Protein AF-A0A537NHF4-F1 (afdb_monomer_lite)

pLDDT: mean 75.84, std 12.23, range [39.5, 88.12]

Radius of gyration: 13.22 Å; chains: 1; bounding 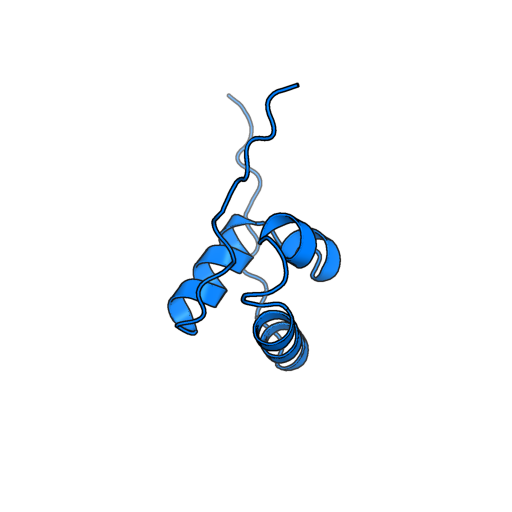box: 30×31×38 Å

Secondary structure (DSSP, 8-state):
---------PPPPHHHHHHHHHHTTTS-HHHHHHHTT--HHHHHHHHHHTT------------

Structure (mmCIF, N/CA/C/O backbone):
data_AF-A0A537NHF4-F1
#
_entry.id   AF-A0A537NHF4-F1
#
loop_
_atom_site.group_PDB
_atom_site.id
_atom_site.type_symbol
_atom_site.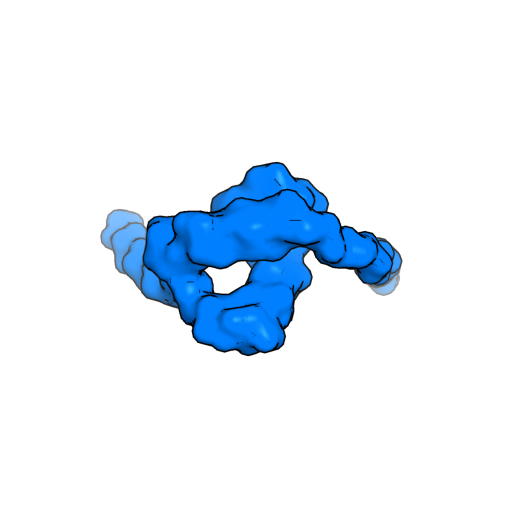label_atom_id
_atom_site.label_alt_id
_atom_site.label_comp_id
_atom_site.label_asym_id
_atom_site.label_entity_id
_atom_site.label_seq_id
_atom_site.pdbx_PDB_ins_code
_atom_site.Cartn_x
_atom_site.Cartn_y
_atom_site.Cartn_z
_atom_site.occupancy
_atom_site.B_iso_or_equiv
_atom_site.auth_seq_id
_atom_site.auth_comp_id
_atom_site.auth_asym_id
_atom_site.auth_atom_id
_atom_site.pdbx_PDB_model_num
ATOM 1 N N . MET A 1 1 ? 2.097 13.025 -28.684 1.00 39.50 1 MET A N 1
ATOM 2 C CA . MET A 1 1 ? 1.635 11.910 -27.819 1.00 39.50 1 MET A CA 1
ATOM 3 C C . MET A 1 1 ? 2.368 11.978 -26.485 1.00 39.50 1 MET A C 1
ATOM 5 O O . MET A 1 1 ? 3.586 12.080 -26.494 1.00 39.50 1 MET A O 1
ATOM 9 N N . ALA A 1 2 ? 1.663 11.981 -25.349 1.00 53.47 2 ALA A N 1
ATOM 10 C CA . ALA A 1 2 ? 2.302 12.068 -24.032 1.00 53.47 2 ALA A CA 1
ATOM 11 C C . ALA A 1 2 ? 3.165 10.822 -23.751 1.00 53.47 2 ALA A C 1
ATOM 13 O O . ALA A 1 2 ? 2.683 9.692 -23.850 1.00 53.47 2 ALA A O 1
ATOM 14 N N . ALA A 1 3 ? 4.436 11.026 -23.399 1.00 59.62 3 ALA A N 1
ATOM 15 C CA . ALA A 1 3 ? 5.364 9.945 -23.089 1.00 59.62 3 ALA A CA 1
ATOM 16 C C . ALA A 1 3 ? 4.858 9.114 -21.895 1.00 59.62 3 ALA A C 1
ATOM 18 O O . ALA A 1 3 ? 4.604 9.636 -20.805 1.00 59.62 3 ALA A O 1
ATOM 19 N N . ARG A 1 4 ? 4.718 7.796 -22.084 1.00 62.62 4 ARG A N 1
ATOM 20 C CA . ARG A 1 4 ? 4.356 6.869 -21.005 1.00 62.62 4 ARG A CA 1
ATOM 21 C C . ARG A 1 4 ? 5.519 6.789 -20.015 1.00 62.62 4 ARG A C 1
ATOM 23 O O . ARG A 1 4 ? 6.547 6.188 -20.309 1.00 62.62 4 ARG A O 1
ATOM 30 N N . ARG A 1 5 ? 5.361 7.377 -18.825 1.00 64.19 5 ARG A N 1
ATOM 31 C CA . ARG A 1 5 ? 6.317 7.202 -17.719 1.00 64.19 5 ARG A CA 1
ATOM 32 C C . ARG A 1 5 ? 6.496 5.708 -17.434 1.00 64.19 5 ARG A C 1
ATOM 34 O O . ARG A 1 5 ? 5.529 5.018 -17.113 1.00 64.19 5 ARG A O 1
ATOM 41 N N . LYS A 1 6 ? 7.734 5.219 -17.547 1.00 62.78 6 LYS A N 1
ATOM 42 C CA . LYS A 1 6 ? 8.094 3.822 -17.282 1.00 62.78 6 LYS A CA 1
ATOM 43 C C . LYS A 1 6 ? 7.798 3.506 -15.813 1.00 62.78 6 LYS A C 1
ATOM 45 O O . LYS A 1 6 ? 8.423 4.063 -14.913 1.00 62.78 6 LYS A O 1
ATOM 50 N N . ILE A 1 7 ? 6.822 2.635 -15.564 1.00 65.19 7 ILE A N 1
ATOM 51 C CA . ILE A 1 7 ? 6.514 2.154 -14.214 1.00 65.19 7 ILE A CA 1
ATOM 52 C C . ILE A 1 7 ? 7.615 1.161 -13.842 1.00 65.19 7 ILE A C 1
ATOM 54 O O . ILE A 1 7 ? 7.597 0.010 -14.272 1.00 65.19 7 ILE A O 1
ATOM 58 N N . THR A 1 8 ? 8.600 1.606 -13.067 1.00 67.50 8 THR A N 1
ATOM 59 C CA . THR A 1 8 ? 9.601 0.706 -12.495 1.00 67.50 8 THR A CA 1
ATOM 60 C C . THR A 1 8 ? 8.922 -0.189 -11.460 1.00 67.50 8 THR A C 1
ATOM 62 O O . THR A 1 8 ? 8.385 0.277 -10.451 1.00 67.50 8 THR A O 1
ATOM 65 N N . ARG A 1 9 ? 8.914 -1.501 -11.721 1.00 65.88 9 ARG A N 1
ATOM 66 C CA . ARG A 1 9 ? 8.461 -2.515 -10.762 1.00 65.88 9 ARG A CA 1
ATOM 67 C C . ARG A 1 9 ? 9.513 -2.635 -9.662 1.00 65.88 9 ARG A C 1
ATOM 69 O O . ARG A 1 9 ? 10.374 -3.498 -9.711 1.00 65.88 9 ARG A O 1
ATOM 76 N N . ARG A 1 10 ? 9.475 -1.722 -8.691 1.00 79.81 10 ARG A N 1
ATOM 77 C CA . ARG A 1 10 ? 10.287 -1.844 -7.477 1.00 79.81 10 ARG A CA 1
ATOM 78 C C . ARG A 1 10 ? 9.759 -2.997 -6.630 1.00 79.81 10 ARG A C 1
ATOM 80 O O . ARG A 1 10 ? 8.558 -3.045 -6.343 1.00 79.81 10 ARG A O 1
ATOM 87 N N . GLU A 1 11 ? 10.655 -3.862 -6.180 1.00 83.56 11 GLU A N 1
ATOM 88 C CA . GLU A 1 11 ? 10.334 -4.929 -5.236 1.00 83.56 11 GLU A CA 1
ATOM 89 C C . GLU A 1 11 ? 9.769 -4.358 -3.933 1.00 83.56 11 GLU A C 1
ATOM 91 O O . GLU A 1 11 ? 10.082 -3.234 -3.536 1.00 83.56 11 GLU A O 1
ATOM 96 N N . TRP A 1 12 ? 8.855 -5.092 -3.305 1.00 85.25 12 TRP A N 1
ATOM 97 C CA . TRP A 1 12 ? 8.281 -4.698 -2.021 1.00 85.25 12 TRP A CA 1
ATOM 98 C C . TRP A 1 12 ? 9.193 -5.181 -0.907 1.00 85.25 12 TRP A C 1
ATOM 100 O O . TRP A 1 12 ? 9.398 -6.385 -0.775 1.00 85.25 12 TRP A O 1
ATOM 110 N N . THR A 1 13 ? 9.698 -4.266 -0.083 1.00 87.88 13 THR A N 1
ATOM 111 C CA . THR A 1 13 ? 10.473 -4.673 1.089 1.00 87.88 13 THR A CA 1
ATOM 112 C C . THR A 1 13 ? 9.546 -5.232 2.171 1.00 87.88 13 THR A C 1
ATOM 114 O O . THR A 1 13 ? 8.351 -4.920 2.225 1.00 87.88 13 THR A O 1
ATOM 117 N N . LYS A 1 14 ? 10.088 -6.063 3.070 1.00 87.12 14 LYS A N 1
ATOM 118 C CA . LYS A 1 14 ? 9.330 -6.586 4.222 1.00 87.12 14 LYS A CA 1
ATOM 119 C C . LYS A 1 14 ? 8.790 -5.444 5.097 1.00 87.12 14 LYS A C 1
ATOM 121 O O . LYS A 1 14 ? 7.653 -5.523 5.566 1.00 87.12 14 LYS A O 1
ATOM 126 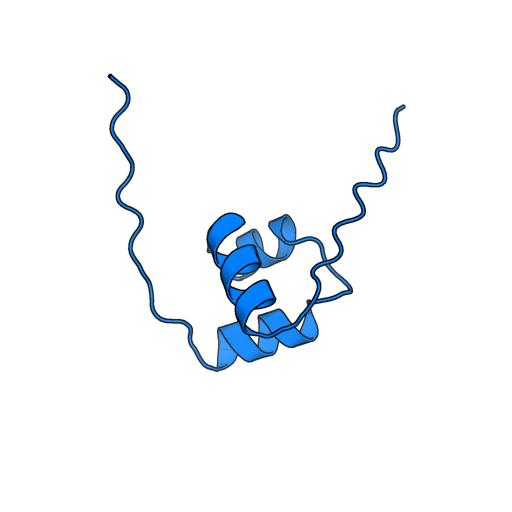N N . SER A 1 15 ? 9.567 -4.370 5.246 1.00 86.44 15 SER A N 1
ATOM 127 C CA . SER A 1 15 ? 9.171 -3.148 5.953 1.00 86.44 15 SER A CA 1
ATOM 128 C C . SER A 1 15 ? 7.984 -2.459 5.280 1.00 86.44 15 SER A C 1
ATOM 130 O O . SER A 1 15 ? 6.989 -2.201 5.955 1.00 86.44 15 SER A O 1
ATOM 132 N N . ASP A 1 16 ? 8.019 -2.280 3.951 1.00 84.81 16 ASP A N 1
ATOM 133 C CA . ASP A 1 16 ? 6.902 -1.691 3.193 1.00 84.81 16 ASP A CA 1
ATOM 134 C C . ASP A 1 16 ? 5.607 -2.495 3.376 1.00 84.81 16 ASP A C 1
ATOM 136 O O . ASP A 1 16 ? 4.523 -1.930 3.512 1.00 84.81 16 ASP A O 1
ATOM 140 N N . VAL A 1 17 ? 5.700 -3.830 3.382 1.00 86.56 17 VAL A N 1
ATOM 141 C CA . VAL A 1 17 ? 4.538 -4.715 3.561 1.00 86.56 17 VAL A CA 1
ATOM 142 C C . VAL A 1 17 ? 3.980 -4.621 4.980 1.00 86.56 17 VAL A C 1
ATOM 144 O O . VAL A 1 17 ? 2.758 -4.590 5.151 1.00 86.56 17 VAL A O 1
ATOM 147 N N . ARG A 1 18 ? 4.846 -4.565 5.997 1.00 88.12 18 ARG A N 1
ATOM 148 C CA . ARG A 1 18 ? 4.431 -4.416 7.398 1.00 88.12 18 ARG A CA 1
ATOM 149 C C . ARG A 1 18 ? 3.754 -3.068 7.619 1.00 88.12 18 ARG A C 1
ATOM 151 O O . ARG A 1 18 ? 2.682 -3.017 8.215 1.00 88.12 18 ARG A O 1
ATOM 158 N N . GLU A 1 19 ? 4.330 -2.000 7.082 1.00 86.62 19 GLU A N 1
ATOM 159 C CA . GLU A 1 19 ? 3.772 -0.658 7.197 1.00 86.62 19 GLU A CA 1
ATOM 160 C C . GLU A 1 19 ? 2.454 -0.524 6.422 1.00 86.62 19 GLU A C 1
ATOM 162 O O . GLU A 1 19 ? 1.477 0.003 6.953 1.00 86.62 19 GLU A O 1
ATOM 167 N N . LEU A 1 20 ? 2.362 -1.107 5.220 1.00 85.69 20 LEU A N 1
ATOM 168 C CA . LEU A 1 20 ? 1.112 -1.181 4.463 1.00 85.69 20 LEU A CA 1
ATOM 169 C C . LEU A 1 20 ? 0.028 -1.928 5.249 1.00 85.69 20 LEU A C 1
ATOM 171 O O . LEU A 1 20 ? -1.099 -1.445 5.297 1.00 85.69 20 LEU A O 1
ATOM 175 N N . LYS A 1 21 ? 0.342 -3.056 5.900 1.00 83.19 21 LYS A N 1
ATOM 176 C CA . LYS A 1 21 ? -0.615 -3.797 6.744 1.00 83.19 21 LYS A CA 1
ATOM 177 C C . LYS A 1 21 ? -1.060 -2.997 7.972 1.00 83.19 21 LYS A C 1
ATOM 179 O O . LYS A 1 21 ? -2.250 -2.987 8.270 1.00 83.19 21 LYS A O 1
ATOM 184 N N . SER A 1 22 ? -0.143 -2.303 8.646 1.00 84.75 22 SER A N 1
ATOM 185 C CA . SER A 1 22 ? -0.454 -1.474 9.822 1.00 84.75 22 SER A CA 1
ATOM 186 C C . SER A 1 22 ? -1.302 -0.244 9.484 1.00 84.75 22 SER A C 1
ATOM 188 O O . SER A 1 22 ? -2.134 0.183 10.287 1.00 84.75 22 SER A O 1
ATOM 190 N N . LEU A 1 23 ? -1.089 0.339 8.300 1.00 80.94 23 LEU A N 1
ATOM 191 C CA . LEU A 1 23 ? -1.823 1.511 7.814 1.00 80.94 23 LEU A CA 1
ATOM 192 C C . LEU A 1 23 ? -3.102 1.144 7.048 1.00 80.94 23 LEU A C 1
ATOM 194 O O . LEU A 1 23 ? -3.998 1.987 6.913 1.00 80.94 23 LEU A O 1
ATOM 198 N N . ALA A 1 24 ? -3.210 -0.094 6.555 1.00 73.19 24 ALA A N 1
ATOM 199 C CA . ALA A 1 24 ? -4.424 -0.609 5.937 1.00 73.19 24 ALA A CA 1
ATOM 200 C C . ALA A 1 24 ? -5.609 -0.484 6.907 1.00 73.19 24 ALA A C 1
ATOM 202 O O . ALA A 1 24 ? -5.452 -0.508 8.126 1.00 73.19 24 ALA A O 1
ATOM 203 N N . LYS A 1 25 ? -6.816 -0.301 6.359 1.00 71.00 25 LYS A N 1
ATOM 204 C CA . LYS A 1 25 ? -8.064 0.042 7.074 1.00 71.00 25 LYS A CA 1
ATOM 205 C C . LYS A 1 25 ? -8.118 1.440 7.718 1.00 71.00 25 LYS A C 1
ATOM 207 O O . LYS A 1 25 ? -9.192 2.033 7.705 1.00 71.00 25 LYS A O 1
ATOM 212 N N . LYS A 1 26 ? -7.009 1.992 8.226 1.00 75.19 26 LYS A N 1
ATOM 213 C CA . LYS A 1 26 ? -6.981 3.309 8.904 1.00 75.19 26 LYS A CA 1
ATOM 214 C C . LYS A 1 26 ? -6.801 4.485 7.945 1.00 75.19 26 LYS A C 1
ATOM 216 O O . LYS A 1 26 ? -7.397 5.541 8.134 1.00 75.19 26 LYS A O 1
ATOM 221 N N . VAL A 1 27 ? -5.964 4.307 6.926 1.00 79.81 27 VAL A N 1
ATOM 222 C CA . VAL A 1 27 ? -5.466 5.400 6.085 1.00 79.81 27 VAL A CA 1
ATOM 223 C C . VAL A 1 27 ? -5.826 5.153 4.612 1.00 79.81 27 VAL A C 1
ATOM 225 O O . VAL A 1 27 ? -5.741 4.016 4.138 1.00 79.81 27 VAL A O 1
ATOM 228 N N . PRO A 1 28 ? -6.227 6.187 3.845 1.00 81.94 28 PRO A N 1
ATOM 229 C CA . PRO A 1 28 ? -6.484 6.033 2.418 1.00 81.94 28 PRO A CA 1
ATOM 230 C C . PRO A 1 28 ? -5.197 5.719 1.643 1.00 81.94 28 PRO A C 1
ATOM 232 O O . PRO A 1 28 ? -4.119 6.231 1.953 1.00 81.94 28 PRO A O 1
ATOM 235 N N . ALA A 1 29 ? -5.335 4.955 0.554 1.00 82.12 29 ALA A N 1
ATOM 236 C CA . ALA A 1 29 ? -4.230 4.529 -0.315 1.00 82.12 29 ALA A CA 1
ATOM 237 C C . ALA A 1 29 ? -3.295 5.678 -0.738 1.00 82.12 29 ALA A C 1
ATOM 239 O O . ALA A 1 29 ? -2.087 5.488 -0.820 1.00 82.12 29 ALA A O 1
ATOM 240 N N . ARG A 1 30 ? -3.843 6.883 -0.944 1.00 83.38 30 ARG A N 1
ATOM 241 C CA . ARG A 1 30 ? -3.099 8.099 -1.301 1.00 83.38 30 ARG A CA 1
ATOM 242 C C . ARG A 1 30 ? -2.063 8.519 -0.263 1.00 83.38 30 ARG A C 1
ATOM 244 O O . ARG A 1 30 ? -0.961 8.926 -0.620 1.00 83.38 30 ARG A O 1
ATOM 251 N N . GLN A 1 31 ? -2.405 8.443 1.018 1.00 85.00 31 GLN A N 1
ATOM 252 C CA . GLN A 1 31 ? -1.474 8.816 2.084 1.00 85.00 31 GLN A CA 1
ATOM 253 C C . GLN A 1 31 ? -0.400 7.739 2.277 1.00 85.00 31 GLN A C 1
ATOM 255 O O . GLN A 1 31 ? 0.769 8.073 2.443 1.00 85.00 31 GLN A O 1
ATOM 260 N N . ILE A 1 32 ? -0.769 6.459 2.160 1.00 84.75 32 ILE A N 1
ATOM 261 C CA . ILE A 1 32 ? 0.188 5.341 2.202 1.00 84.75 32 ILE A CA 1
ATOM 262 C C . ILE A 1 32 ? 1.164 5.430 1.020 1.00 84.75 32 ILE A C 1
ATOM 264 O O . ILE A 1 32 ? 2.369 5.306 1.199 1.00 84.75 32 ILE A O 1
ATOM 268 N N . ALA A 1 33 ? 0.663 5.733 -0.178 1.00 86.19 33 ALA A N 1
ATOM 269 C CA 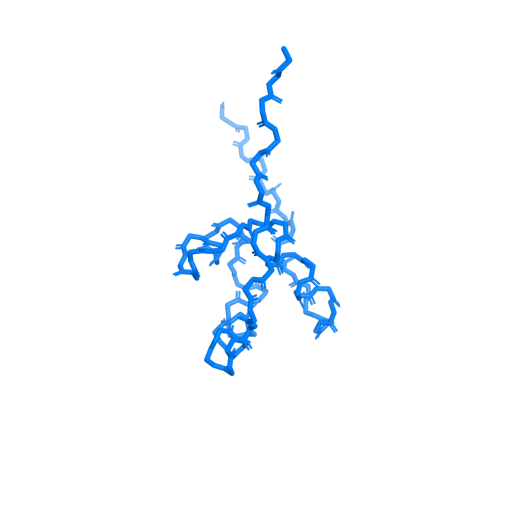. ALA A 1 33 ? 1.471 5.955 -1.374 1.00 86.19 33 ALA A CA 1
ATOM 270 C C . ALA A 1 33 ? 2.493 7.086 -1.185 1.00 86.19 33 ALA A C 1
ATOM 272 O O . ALA A 1 33 ? 3.659 6.926 -1.542 1.00 86.19 33 ALA A O 1
ATOM 273 N N . ARG A 1 34 ? 2.083 8.194 -0.552 1.00 86.50 34 ARG A N 1
ATOM 274 C CA . ARG A 1 34 ?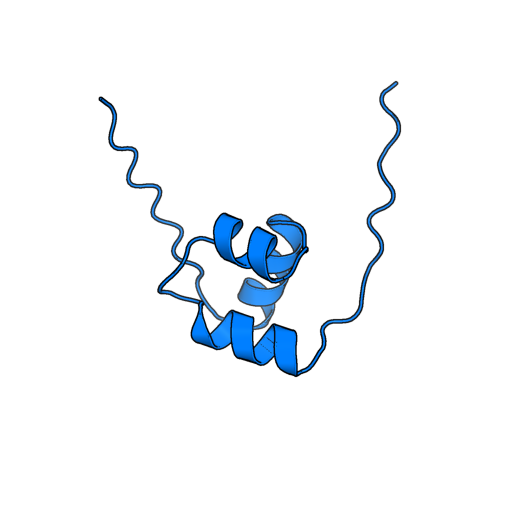 2.986 9.300 -0.199 1.00 86.50 34 ARG A CA 1
ATOM 275 C C . ARG A 1 34 ? 4.068 8.879 0.796 1.00 86.50 34 ARG A C 1
ATOM 277 O O . ARG A 1 34 ? 5.226 9.208 0.566 1.00 86.50 34 ARG A O 1
ATOM 284 N N . LYS A 1 35 ? 3.710 8.134 1.849 1.00 85.88 35 LYS A N 1
ATOM 285 C CA . LYS A 1 35 ? 4.673 7.630 2.844 1.00 85.88 35 LYS A CA 1
ATOM 286 C C . LYS A 1 35 ? 5.688 6.668 2.232 1.00 85.88 35 LYS A C 1
ATOM 288 O O . LYS A 1 35 ? 6.885 6.880 2.357 1.00 85.88 35 LYS A O 1
ATOM 293 N N . LEU A 1 36 ? 5.209 5.670 1.493 1.00 83.06 36 LEU A N 1
ATOM 294 C CA . LEU A 1 36 ? 6.049 4.635 0.883 1.00 83.06 36 LEU A CA 1
ATOM 295 C C . LEU A 1 36 ? 6.742 5.104 -0.409 1.00 83.06 36 LEU A C 1
ATOM 297 O O . LEU A 1 36 ? 7.413 4.317 -1.076 1.00 83.06 36 LEU A O 1
ATOM 301 N N . ARG A 1 37 ? 6.542 6.369 -0.822 1.00 83.75 37 ARG A N 1
ATOM 302 C CA . ARG A 1 37 ? 6.991 6.913 -2.119 1.00 83.75 37 ARG A CA 1
ATOM 303 C C . ARG A 1 37 ? 6.639 5.988 -3.300 1.00 83.75 37 ARG A C 1
ATOM 305 O O . ARG A 1 37 ? 7.406 5.837 -4.252 1.00 83.75 37 ARG A O 1
ATOM 312 N N . ARG A 1 38 ? 5.469 5.345 -3.233 1.00 82.88 38 ARG A N 1
ATOM 313 C CA . ARG A 1 38 ? 4.909 4.465 -4.273 1.00 82.88 38 ARG A CA 1
ATOM 314 C C . ARG A 1 38 ? 3.717 5.132 -4.945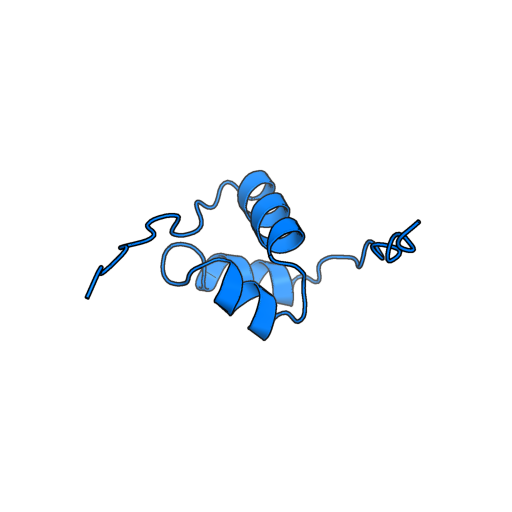 1.00 82.88 38 ARG A C 1
ATOM 316 O O . ARG A 1 38 ? 3.173 6.113 -4.453 1.00 82.88 38 ARG A O 1
ATOM 323 N N . SER A 1 39 ? 3.290 4.590 -6.082 1.00 83.62 39 SER A N 1
ATOM 324 C CA . SER A 1 39 ? 2.044 5.020 -6.715 1.00 83.62 39 SER A CA 1
ATOM 325 C C . SER A 1 39 ? 0.827 4.469 -5.966 1.00 83.62 39 SER A C 1
ATOM 327 O O . SER A 1 39 ? 0.860 3.366 -5.416 1.00 83.62 39 SER A O 1
ATOM 329 N N . GLU A 1 40 ? -0.284 5.210 -5.991 1.00 85.31 40 GLU A N 1
ATOM 330 C CA . GLU A 1 40 ? -1.551 4.772 -5.384 1.00 85.31 40 GLU A CA 1
ATOM 331 C C . GLU A 1 40 ? -2.038 3.440 -5.969 1.00 85.31 40 GLU A C 1
ATOM 333 O O . GLU A 1 40 ? -2.543 2.584 -5.243 1.00 85.31 40 GLU A O 1
ATOM 338 N N . GLY A 1 41 ? -1.838 3.246 -7.277 1.00 83.25 41 GLY A N 1
ATOM 339 C CA . GLY A 1 41 ? -2.157 2.001 -7.972 1.00 83.25 41 GLY A CA 1
ATOM 340 C C . GLY A 1 41 ? -1.334 0.816 -7.470 1.00 83.25 41 GLY A C 1
ATOM 341 O O . GLY A 1 41 ? -1.902 -0.242 -7.219 1.00 83.25 41 GLY A O 1
ATOM 342 N N . ALA A 1 42 ? -0.027 0.996 -7.244 1.00 84.94 42 ALA A N 1
ATOM 343 C CA . ALA A 1 42 ? 0.826 -0.062 -6.704 1.00 84.94 42 ALA A CA 1
ATOM 344 C C . ALA A 1 42 ? 0.418 -0.448 -5.276 1.00 84.94 42 ALA A C 1
ATOM 346 O O . ALA A 1 42 ? 0.357 -1.633 -4.960 1.00 84.94 42 ALA A O 1
ATOM 347 N N . VAL A 1 43 ? 0.089 0.533 -4.429 1.00 86.62 43 VAL A N 1
ATOM 348 C CA . VAL A 1 43 ? -0.389 0.286 -3.057 1.00 86.62 43 VAL A CA 1
ATOM 349 C C . VAL A 1 43 ? -1.730 -0.448 -3.066 1.00 86.62 43 VAL A C 1
ATOM 351 O O . VAL A 1 43 ? -1.899 -1.405 -2.318 1.00 86.62 43 VAL A O 1
ATOM 354 N N . ARG A 1 44 ? -2.667 -0.054 -3.939 1.00 84.81 44 ARG A N 1
ATOM 355 C CA . ARG A 1 44 ? -3.957 -0.742 -4.116 1.00 84.81 44 ARG A CA 1
ATOM 356 C C . ARG A 1 44 ? -3.789 -2.181 -4.580 1.00 84.81 44 ARG A C 1
ATOM 358 O O . ARG A 1 44 ? -4.380 -3.070 -3.983 1.00 84.81 44 ARG A O 1
ATOM 365 N N . GLN A 1 45 ? -2.967 -2.397 -5.603 1.00 86.69 45 GLN A N 1
ATOM 366 C CA . GLN A 1 45 ? -2.659 -3.728 -6.124 1.00 86.69 45 GLN A CA 1
ATOM 367 C C . GLN A 1 45 ? -2.019 -4.605 -5.049 1.00 86.69 45 GLN A C 1
ATOM 369 O O . GLN A 1 45 ? -2.460 -5.725 -4.818 1.00 86.69 45 GLN A O 1
ATOM 374 N N . LYS A 1 46 ? -1.031 -4.080 -4.316 1.00 87.38 46 LYS A N 1
ATOM 375 C CA . LYS A 1 46 ? -0.389 -4.845 -3.246 1.00 87.38 46 LYS A CA 1
ATOM 376 C C . LYS A 1 46 ? -1.347 -5.150 -2.099 1.00 87.38 46 LYS A C 1
ATOM 378 O O . LYS A 1 46 ? -1.328 -6.264 -1.596 1.00 87.38 46 LYS A O 1
ATOM 383 N N . ALA A 1 47 ? -2.189 -4.201 -1.703 1.00 84.81 47 ALA A N 1
ATOM 384 C CA . ALA A 1 47 ? -3.191 -4.422 -0.667 1.00 84.81 47 ALA A CA 1
ATOM 385 C C . ALA A 1 47 ? -4.247 -5.455 -1.094 1.00 84.81 47 ALA A C 1
ATOM 387 O O . ALA A 1 47 ? -4.607 -6.315 -0.297 1.00 84.81 47 ALA A O 1
ATOM 388 N N . PHE A 1 48 ? -4.665 -5.437 -2.365 1.00 83.56 48 PHE A N 1
ATOM 389 C CA . PHE A 1 48 ? -5.550 -6.453 -2.938 1.00 83.56 48 PHE A CA 1
ATOM 390 C C . PHE A 1 48 ? -4.924 -7.852 -2.867 1.00 83.56 48 PHE A C 1
ATOM 392 O O . PHE A 1 48 ? -5.537 -8.763 -2.324 1.00 83.56 48 PHE A O 1
ATOM 399 N N . VAL A 1 49 ? -3.668 -7.998 -3.306 1.00 85.62 49 VAL A N 1
ATOM 400 C CA . VAL A 1 49 ? -2.913 -9.264 -3.213 1.00 85.62 49 VAL A CA 1
ATOM 401 C C . VAL A 1 49 ? -2.739 -9.725 -1.761 1.00 85.62 49 VAL A C 1
ATOM 403 O O . VAL A 1 49 ? -2.727 -10.917 -1.484 1.00 85.62 49 VAL A O 1
ATOM 406 N N . LEU A 1 50 ? -2.609 -8.791 -0.817 1.00 84.44 50 LEU A N 1
ATOM 407 C CA . LEU A 1 50 ? -2.487 -9.087 0.613 1.00 84.44 50 LEU A CA 1
ATOM 408 C C . LEU A 1 50 ? -3.840 -9.316 1.313 1.00 84.44 50 LEU A C 1
ATOM 410 O O . LEU A 1 50 ? -3.847 -9.522 2.526 1.00 84.44 50 LEU A O 1
ATOM 414 N N . GLY A 1 51 ? -4.966 -9.235 0.596 1.00 79.44 51 GLY A N 1
ATOM 415 C CA . GLY A 1 51 ? -6.310 -9.364 1.168 1.00 79.44 51 GLY A CA 1
ATOM 416 C C . GLY A 1 51 ? -6.692 -8.233 2.132 1.00 79.44 51 GLY A C 1
ATOM 417 O O . GLY A 1 51 ? -7.637 -8.362 2.909 1.00 79.44 51 GLY A O 1
ATOM 418 N N . THR A 1 52 ? -5.965 -7.112 2.128 1.00 73.25 52 THR A N 1
ATOM 419 C CA . THR A 1 52 ? -6.222 -5.981 3.022 1.00 73.25 52 THR A CA 1
ATOM 420 C C . THR A 1 52 ? -7.030 -4.903 2.308 1.00 73.25 52 THR A C 1
ATOM 422 O O . THR A 1 52 ? -6.551 -4.206 1.415 1.00 73.25 52 THR A O 1
ATOM 425 N N . SER A 1 53 ? -8.284 -4.709 2.729 1.00 64.38 53 SER A N 1
ATOM 426 C CA . SER A 1 53 ? -9.098 -3.609 2.205 1.00 64.38 53 SER A CA 1
ATOM 427 C C . SER A 1 53 ? -8.532 -2.267 2.679 1.00 64.38 53 SER A C 1
ATOM 429 O O . SER A 1 53 ? -8.568 -1.928 3.865 1.00 64.38 53 SER A O 1
ATOM 431 N N . LEU A 1 54 ? -8.016 -1.470 1.744 1.00 68.31 54 LEU A N 1
ATOM 432 C CA . LEU A 1 54 ? -7.723 -0.059 1.993 1.00 68.31 54 LEU A CA 1
ATOM 433 C C . LEU A 1 54 ? -9.053 0.667 2.195 1.00 68.31 54 LEU A C 1
ATOM 435 O O . LEU A 1 54 ? -10.018 0.366 1.497 1.00 68.31 54 LEU A O 1
ATOM 439 N N . GLY A 1 55 ? -9.128 1.608 3.138 1.00 61.97 55 GLY A N 1
ATOM 440 C CA . GLY A 1 55 ? -10.340 2.398 3.360 1.00 61.97 55 GLY A CA 1
ATOM 441 C C . GLY A 1 55 ? -10.732 3.131 2.075 1.00 61.97 55 GLY A C 1
ATOM 442 O O . GLY A 1 55 ? -10.157 4.164 1.741 1.00 61.97 55 GLY A O 1
ATOM 443 N N . THR A 1 56 ? -11.679 2.575 1.317 1.00 58.78 56 THR A N 1
ATOM 444 C CA . THR A 1 56 ? -12.134 3.107 0.023 1.00 58.78 56 THR A CA 1
ATOM 445 C C . THR A 1 56 ? -13.152 4.229 0.185 1.00 58.78 56 THR A C 1
ATOM 447 O O . THR A 1 56 ? -13.511 4.871 -0.803 1.00 58.78 56 THR A O 1
ATOM 450 N N . ARG A 1 57 ? -13.606 4.497 1.420 1.00 59.19 57 ARG A N 1
ATOM 451 C CA . ARG A 1 57 ? -14.610 5.521 1.713 1.00 59.19 57 ARG A CA 1
ATOM 452 C C . ARG A 1 57 ? -14.045 6.911 1.431 1.00 59.19 57 ARG A C 1
ATOM 454 O O . ARG A 1 57 ? -13.541 7.597 2.315 1.00 59.19 57 ARG A O 1
ATOM 461 N N . LYS A 1 58 ? -14.220 7.374 0.192 1.00 61.59 58 LYS A N 1
ATOM 462 C CA . LYS A 1 58 ? -14.351 8.800 -0.096 1.00 61.59 58 LYS A CA 1
ATOM 463 C C . LYS A 1 58 ? -15.618 9.270 0.616 1.00 61.59 58 LYS A C 1
ATOM 465 O O . LYS A 1 58 ? -16.691 9.276 0.022 1.00 61.59 58 LYS A O 1
ATOM 470 N N . ARG A 1 59 ? -15.513 9.707 1.875 1.00 54.59 59 ARG A N 1
ATOM 471 C CA . ARG A 1 59 ? -16.466 10.706 2.368 1.00 54.59 59 ARG A CA 1
ATOM 472 C C . ARG A 1 59 ? -16.195 11.958 1.536 1.00 54.59 59 ARG A C 1
ATOM 474 O O . ARG A 1 59 ? -15.332 12.761 1.873 1.00 54.59 59 ARG A O 1
ATOM 481 N N . ARG A 1 60 ? -16.876 12.082 0.392 1.00 56.25 60 ARG A N 1
ATOM 482 C CA . ARG A 1 60 ? -17.073 13.375 -0.261 1.00 56.25 60 ARG A CA 1
ATOM 483 C C . ARG A 1 60 ? -17.840 14.223 0.756 1.00 56.25 60 ARG A C 1
ATOM 485 O O . ARG A 1 60 ? -19.063 14.208 0.757 1.00 56.25 60 ARG A O 1
ATOM 492 N N . ARG A 1 61 ? -17.142 14.923 1.655 1.00 57.72 61 ARG A N 1
ATOM 493 C CA . ARG A 1 61 ? -17.717 16.132 2.242 1.00 57.72 61 ARG A CA 1
ATOM 494 C C . ARG A 1 61 ? -17.718 17.145 1.104 1.00 57.72 61 ARG A C 1
ATOM 496 O O . ARG A 1 61 ? -16.696 17.755 0.820 1.00 57.72 61 ARG A O 1
ATOM 503 N N . ARG A 1 62 ? -18.835 17.184 0.371 1.00 54.31 62 ARG A N 1
ATOM 504 C CA . ARG A 1 62 ? -19.225 18.373 -0.386 1.00 54.31 62 ARG A CA 1
ATOM 505 C C . ARG A 1 62 ? -19.344 19.492 0.655 1.00 54.31 62 ARG A C 1
ATOM 507 O O . ARG A 1 62 ? -20.035 19.293 1.652 1.00 54.31 62 ARG A O 1
ATOM 514 N N . LYS A 1 63 ? -18.601 20.575 0.469 1.00 50.78 63 LYS A N 1
ATOM 515 C CA . LYS A 1 63 ? -18.929 21.883 1.027 1.00 50.78 63 LYS A CA 1
ATOM 516 C C . LYS A 1 63 ? -19.162 22.784 -0.173 1.00 50.78 63 LYS A C 1
ATOM 518 O O . LYS A 1 63 ? -18.428 22.569 -1.167 1.00 50.78 63 LYS A O 1
#

Sequence (63 aa):
MAARRKITRREWTKSDVRELKSLAKKVPARQIARKLRRSEGAVRQKAFVLGTSLGTRKRRRRK

Foldseek 3Di:
DDDDDDQPPDDQDPVLLVVLQVCFPPHALVVSCVVVVHDSVVSVVSCVVVVGHHPPDPPPPDD